Protein AF-A0A7X5WUL4-F1 (afdb_monomer)

Radius of gyration: 12.42 Å; Cα contacts (8 Å, |Δi|>4): 68; chains: 1; bounding box: 32×25×27 Å

pLDDT: mean 84.1, std 7.1, range [66.69, 95.19]

Nearest PDB structures (foldseek):
  2g25-assembly1_B  TM=9.091E-01  e=2.365E-05  Escherichia coli

Mean predicted aligned error: 5.47 Å

Structure (mmCIF, N/CA/C/O backbone):
data_AF-A0A7X5WUL4-F1
#
_entry.id   AF-A0A7X5WUL4-F1
#
loop_
_atom_site.group_PDB
_atom_site.id
_atom_site.type_symbol
_atom_site.label_atom_id
_atom_site.label_alt_id
_atom_site.label_comp_id
_atom_site.label_asym_id
_atom_site.label_entity_id
_atom_site.label_seq_id
_atom_site.pdbx_PDB_ins_code
_atom_site.Cartn_x
_atom_site.Cartn_y
_atom_site.Cartn_z
_atom_site.occupancy
_atom_site.B_iso_or_equiv
_atom_site.auth_seq_id
_atom_site.auth_com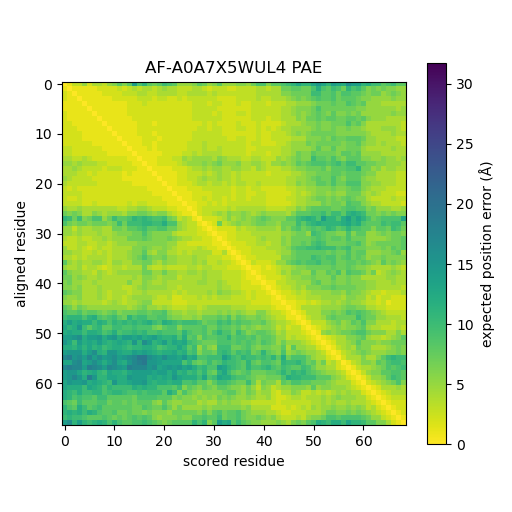p_id
_atom_site.auth_asym_id
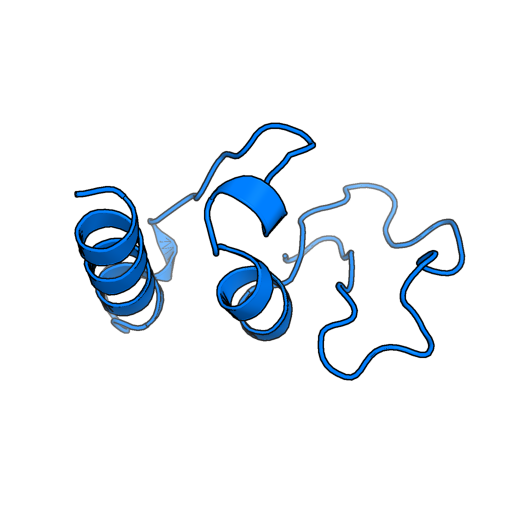_atom_site.auth_atom_id
_atom_site.pdbx_PDB_model_num
ATOM 1 N N . THR A 1 1 ? 6.089 14.190 10.248 1.00 84.50 1 THR A N 1
ATOM 2 C CA . THR A 1 1 ? 4.650 13.865 10.103 1.00 84.50 1 THR A CA 1
ATOM 3 C C . THR A 1 1 ? 4.409 12.662 9.203 1.00 84.50 1 THR A C 1
ATOM 5 O O . THR A 1 1 ? 3.553 11.862 9.548 1.00 84.50 1 THR A O 1
ATOM 8 N N . THR A 1 2 ? 5.190 12.448 8.136 1.00 87.62 2 THR A N 1
ATOM 9 C CA . THR A 1 2 ? 5.101 11.269 7.242 1.00 87.62 2 THR A CA 1
ATOM 10 C C . THR A 1 2 ? 5.053 9.934 7.985 1.00 87.62 2 THR A C 1
ATOM 12 O O . THR A 1 2 ? 4.123 9.161 7.801 1.00 87.62 2 THR A O 1
ATOM 15 N N . MET A 1 3 ? 5.971 9.703 8.927 1.00 89.06 3 MET A N 1
ATOM 16 C CA . MET A 1 3 ? 5.980 8.468 9.726 1.00 89.06 3 MET A CA 1
ATOM 17 C C . MET A 1 3 ? 4.713 8.271 10.575 1.00 89.06 3 MET A C 1
ATOM 19 O O . MET A 1 3 ? 4.289 7.141 10.804 1.00 89.06 3 MET A O 1
ATOM 23 N N . ALA A 1 4 ? 4.087 9.358 11.040 1.00 91.44 4 ALA A N 1
ATOM 24 C CA . ALA A 1 4 ? 2.821 9.279 11.767 1.00 91.44 4 ALA A CA 1
ATOM 25 C C . ALA A 1 4 ? 1.663 8.917 10.822 1.00 91.44 4 ALA A C 1
ATOM 27 O O . ALA A 1 4 ? 0.829 8.088 11.176 1.00 91.44 4 ALA A O 1
ATOM 28 N N . PHE A 1 5 ? 1.658 9.474 9.606 1.00 92.12 5 PHE A N 1
ATOM 29 C CA . PHE A 1 5 ? 0.708 9.108 8.556 1.00 92.12 5 PHE A CA 1
ATOM 30 C C . PHE A 1 5 ? 0.840 7.633 8.159 1.00 92.12 5 PHE A C 1
ATOM 32 O 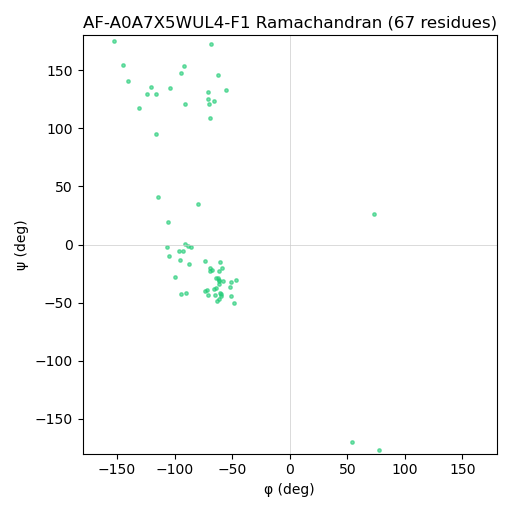O . PHE A 1 5 ? -0.160 6.923 8.140 1.00 92.12 5 PHE A O 1
ATOM 39 N N . VAL A 1 6 ? 2.062 7.140 7.937 1.00 90.12 6 VAL A N 1
ATOM 40 C CA . VAL A 1 6 ? 2.304 5.726 7.607 1.00 90.12 6 VAL A CA 1
ATOM 41 C C . VAL A 1 6 ? 1.808 4.810 8.724 1.00 90.12 6 VAL A C 1
ATOM 43 O O . VAL A 1 6 ? 1.105 3.845 8.452 1.00 90.12 6 VAL A O 1
ATOM 46 N N . ARG A 1 7 ? 2.076 5.136 9.997 1.00 90.69 7 ARG A N 1
ATOM 47 C CA . ARG A 1 7 ? 1.553 4.357 11.136 1.00 90.69 7 ARG A CA 1
ATOM 48 C C . ARG A 1 7 ? 0.025 4.319 11.175 1.00 90.69 7 ARG A C 1
ATOM 50 O O . ARG A 1 7 ? -0.551 3.263 11.449 1.00 90.69 7 ARG A O 1
ATOM 57 N N . LEU A 1 8 ? -0.628 5.449 10.903 1.00 92.81 8 LEU A N 1
ATOM 58 C CA . LEU A 1 8 ? -2.085 5.516 10.811 1.00 92.81 8 LEU A CA 1
ATOM 59 C C . LEU A 1 8 ? -2.594 4.638 9.662 1.00 92.81 8 LEU A C 1
ATOM 61 O O . LEU A 1 8 ? -3.466 3.803 9.880 1.00 92.81 8 LEU A O 1
ATOM 65 N N . LEU A 1 9 ? -2.005 4.763 8.474 1.00 92.44 9 LEU A N 1
ATOM 66 C CA . LEU A 1 9 ? -2.377 3.987 7.292 1.00 92.44 9 LEU A CA 1
ATOM 67 C C . LEU A 1 9 ? -2.219 2.474 7.516 1.00 92.44 9 LEU A C 1
ATOM 69 O O . LEU A 1 9 ? -3.122 1.703 7.195 1.00 92.44 9 LEU A O 1
ATOM 73 N N . THR A 1 10 ? -1.132 2.043 8.161 1.00 90.94 10 THR A N 1
ATOM 74 C CA . THR A 1 10 ? -0.931 0.643 8.573 1.00 90.94 10 THR A CA 1
ATOM 75 C C . THR A 1 10 ? -1.995 0.166 9.559 1.00 90.94 10 THR A C 1
ATOM 77 O O . THR A 1 10 ? -2.386 -0.998 9.545 1.00 90.94 10 THR A O 1
ATOM 80 N N . THR A 1 11 ? -2.485 1.050 10.427 1.00 92.75 11 THR A N 1
ATOM 81 C CA . THR A 1 11 ? -3.550 0.701 11.374 1.00 92.75 11 THR A CA 1
ATOM 82 C C . THR A 1 11 ? -4.882 0.523 10.646 1.00 92.75 11 THR A C 1
ATOM 84 O O . THR A 1 11 ? -5.581 -0.456 10.889 1.00 92.75 11 THR A O 1
ATOM 87 N N . LEU A 1 12 ? -5.200 1.420 9.707 1.00 93.50 12 LEU A N 1
ATOM 88 C CA . LEU A 1 12 ? -6.435 1.369 8.921 1.00 93.50 12 LEU A CA 1
ATOM 89 C C . LEU A 1 12 ? -6.493 0.128 8.018 1.00 93.50 12 LEU A C 1
ATOM 91 O O . LEU A 1 12 ? -7.511 -0.554 7.978 1.00 93.50 12 LEU A O 1
ATOM 95 N N . THR A 1 13 ? -5.392 -0.204 7.344 1.00 91.75 13 THR A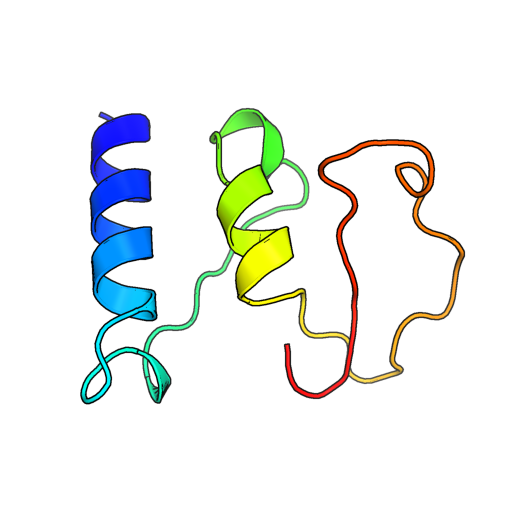 N 1
ATOM 96 C CA . THR A 1 13 ? -5.306 -1.369 6.439 1.00 91.75 13 THR A CA 1
ATOM 97 C C . THR A 1 13 ? -5.395 -2.716 7.166 1.00 91.75 13 THR A C 1
ATOM 99 O O . THR A 1 13 ? -5.782 -3.714 6.568 1.00 91.75 13 THR A O 1
ATOM 102 N N . ARG A 1 14 ? -5.085 -2.762 8.470 1.00 90.56 14 ARG A N 1
ATOM 103 C CA . ARG A 1 14 ? -5.184 -3.972 9.309 1.00 90.56 14 ARG A CA 1
ATOM 104 C C . ARG A 1 14 ? -6.553 -4.186 9.946 1.00 90.56 14 ARG A C 1
ATOM 106 O O . ARG A 1 14 ? -6.821 -5.277 10.455 1.00 90.56 14 ARG A O 1
ATOM 113 N N . ASP A 1 15 ? -7.396 -3.162 9.985 1.00 94.19 15 ASP A N 1
ATOM 114 C CA . ASP A 1 15 ? -8.714 -3.276 10.594 1.00 94.19 15 ASP A CA 1
ATOM 115 C C . ASP A 1 15 ? -9.632 -4.146 9.722 1.00 94.19 15 ASP A C 1
ATOM 117 O O . ASP A 1 15 ? -9.753 -3.958 8.515 1.00 94.19 15 ASP A O 1
ATOM 121 N N . LYS A 1 16 ? -10.306 -5.117 10.343 1.00 92.94 16 LYS A N 1
ATOM 122 C CA . LYS A 1 16 ? -11.101 -6.129 9.628 1.00 92.94 16 LYS A CA 1
ATOM 123 C C . LYS A 1 16 ? -12.360 -5.575 8.957 1.00 92.94 16 LYS A C 1
ATOM 125 O O . LYS A 1 16 ? -12.917 -6.245 8.094 1.00 92.94 16 LYS A O 1
ATOM 130 N N . LYS A 1 17 ? -12.853 -4.413 9.391 1.00 95.19 17 LYS A N 1
ATOM 131 C CA . LYS A 1 17 ? -14.064 -3.781 8.856 1.00 95.19 17 LYS A CA 1
ATOM 132 C C . LYS A 1 17 ? -13.730 -2.768 7.775 1.00 95.19 17 LYS A C 1
ATOM 134 O O . LYS A 1 17 ? -14.437 -2.720 6.776 1.00 95.19 17 LYS A O 1
ATOM 139 N N . ILE A 1 18 ? -12.692 -1.958 7.985 1.00 94.06 18 ILE A N 1
ATOM 140 C CA . ILE A 1 18 ? -12.347 -0.866 7.062 1.00 94.06 18 ILE A CA 1
ATOM 141 C C . ILE A 1 18 ? -11.207 -1.215 6.105 1.00 94.06 18 ILE A C 1
ATOM 143 O O . ILE A 1 18 ? -11.200 -0.695 4.996 1.00 94.06 18 ILE A O 1
ATOM 147 N N . GLY A 1 19 ? -10.288 -2.105 6.486 1.00 92.38 19 GLY A N 1
ATOM 148 C CA . GLY A 1 19 ? -9.101 -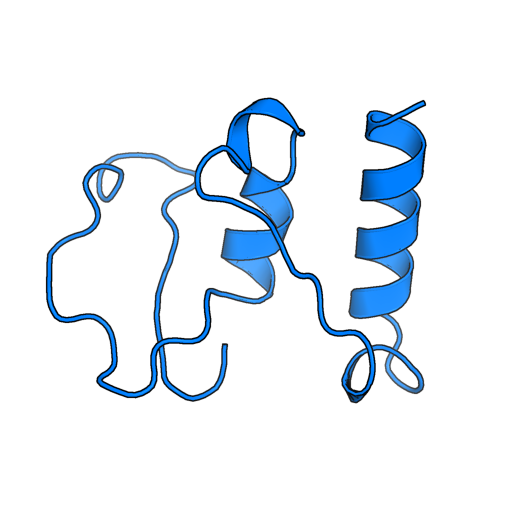2.467 5.707 1.00 92.38 19 GLY A CA 1
ATOM 149 C C . GLY A 1 19 ? -9.390 -2.850 4.252 1.00 92.38 19 GLY A C 1
ATOM 150 O O . GLY A 1 19 ? -8.721 -2.304 3.378 1.00 92.38 19 GLY A O 1
ATOM 151 N N . PRO A 1 20 ? -10.429 -3.663 3.956 1.00 91.81 20 PRO A N 1
ATOM 152 C CA . PRO A 1 20 ? -10.806 -4.005 2.580 1.00 91.81 20 PRO A CA 1
ATOM 153 C C . PRO A 1 20 ? -11.203 -2.817 1.687 1.00 91.81 20 PRO A C 1
ATOM 155 O O . PRO A 1 20 ? -11.296 -2.977 0.475 1.00 91.81 20 PRO A O 1
ATOM 158 N N . TYR A 1 21 ? -11.468 -1.642 2.265 1.00 93.44 21 TYR A N 1
ATOM 159 C CA . TYR A 1 21 ? -11.865 -0.427 1.545 1.00 93.44 21 TYR A CA 1
ATOM 160 C C . TYR A 1 21 ? -10.751 0.627 1.481 1.00 93.44 21 TYR A C 1
ATOM 162 O O . TYR A 1 21 ? -10.943 1.692 0.894 1.00 93.44 21 TYR A O 1
ATOM 170 N N . VAL A 1 22 ? -9.596 0.371 2.101 1.00 92.75 22 VAL A N 1
ATOM 171 C CA . VAL A 1 22 ? -8.453 1.287 2.081 1.00 92.75 22 VAL A CA 1
ATOM 172 C C . VAL A 1 22 ? -7.567 0.936 0.894 1.00 92.75 22 VAL A C 1
ATOM 174 O O . VAL A 1 22 ? -7.038 -0.168 0.828 1.00 92.75 22 VAL A O 1
ATOM 177 N N . VAL A 1 23 ? -7.365 1.893 -0.014 1.00 92.31 23 VAL A N 1
ATOM 178 C CA . VAL A 1 23 ? -6.502 1.733 -1.194 1.00 92.31 23 VAL A CA 1
ATOM 179 C C . VAL A 1 23 ? -5.324 2.707 -1.098 1.00 92.31 23 VAL A C 1
ATOM 181 O O . VAL A 1 23 ? -5.470 3.882 -1.445 1.00 92.31 23 VAL A O 1
ATOM 184 N N . PRO A 1 24 ? -4.159 2.269 -0.587 1.00 90.31 24 PRO A N 1
ATOM 185 C CA . PRO A 1 24 ? -2.938 3.063 -0.628 1.00 90.31 24 PRO A CA 1
ATOM 186 C C . PRO A 1 24 ? -2.466 3.248 -2.074 1.00 90.31 24 PRO A C 1
ATOM 188 O O . PRO A 1 24 ? -2.232 2.271 -2.777 1.00 90.31 24 PRO A O 1
ATOM 191 N N . ILE A 1 25 ? -2.300 4.498 -2.508 1.00 89.31 25 ILE A N 1
ATOM 192 C CA . ILE A 1 25 ? -1.705 4.838 -3.806 1.00 89.31 25 ILE A CA 1
ATOM 193 C C . ILE A 1 25 ? -0.418 5.598 -3.530 1.00 89.31 25 ILE A C 1
ATOM 195 O O . ILE A 1 25 ? -0.404 6.555 -2.753 1.00 89.31 25 ILE A O 1
ATOM 199 N N . VAL A 1 26 ? 0.661 5.162 -4.163 1.00 85.56 26 VAL A N 1
ATOM 200 C CA . VAL A 1 26 ? 1.993 5.714 -3.961 1.00 85.56 26 VAL A CA 1
ATOM 201 C C . VAL A 1 26 ? 2.702 5.793 -5.311 1.00 85.56 26 VAL A C 1
ATOM 203 O O . VAL A 1 26 ? 2.508 4.908 -6.145 1.00 85.56 26 VAL A O 1
ATOM 206 N N . PRO A 1 27 ? 3.472 6.859 -5.573 1.00 82.44 27 PRO A N 1
ATOM 207 C CA . PRO A 1 27 ? 4.378 6.876 -6.712 1.00 82.44 27 PRO A CA 1
ATOM 208 C C . PRO A 1 27 ? 5.522 5.875 -6.489 1.00 82.44 27 PRO A C 1
ATOM 210 O O . PRO A 1 27 ? 5.696 5.352 -5.390 1.00 82.44 27 PRO A O 1
ATOM 213 N N . ASP A 1 28 ? 6.339 5.664 -7.516 1.00 77.81 28 ASP A N 1
ATOM 214 C CA . ASP A 1 28 ? 7.485 4.738 -7.525 1.00 77.81 28 ASP A CA 1
ATOM 215 C C . ASP A 1 28 ? 8.405 4.858 -6.277 1.00 77.81 28 ASP A C 1
ATOM 217 O O . ASP A 1 28 ? 8.929 3.883 -5.745 1.00 77.81 28 ASP A O 1
ATOM 221 N N . GLU A 1 29 ? 8.513 6.057 -5.694 1.00 81.25 29 GLU A N 1
ATOM 222 C CA . GLU A 1 29 ? 9.370 6.375 -4.540 1.00 81.25 29 GLU A CA 1
ATOM 223 C C . GLU A 1 29 ? 8.820 5.967 -3.155 1.00 81.25 29 GLU A C 1
ATOM 225 O O . GLU A 1 29 ? 9.041 6.632 -2.140 1.00 81.25 29 GLU A O 1
ATOM 230 N N . ALA A 1 30 ? 8.101 4.861 -3.050 1.00 80.00 30 ALA A N 1
ATOM 231 C CA . ALA A 1 30 ? 7.444 4.473 -1.803 1.00 80.00 30 ALA A CA 1
ATOM 232 C C . ALA A 1 30 ? 8.384 4.168 -0.619 1.00 80.00 30 ALA A C 1
ATOM 234 O O . ALA A 1 30 ? 8.027 4.381 0.548 1.00 80.00 30 ALA A O 1
ATOM 235 N N . ARG A 1 31 ? 9.609 3.710 -0.902 1.00 80.56 31 ARG A N 1
ATOM 236 C CA . ARG A 1 31 ? 10.646 3.494 0.123 1.00 80.56 31 ARG A CA 1
ATOM 237 C C . ARG A 1 31 ? 11.064 4.797 0.791 1.00 80.56 31 ARG A C 1
ATOM 239 O O . ARG A 1 31 ? 11.214 4.841 2.008 1.00 80.56 31 ARG A O 1
ATOM 246 N N . THR A 1 32 ? 11.142 5.881 0.022 1.00 83.75 32 THR A N 1
ATOM 247 C CA . THR A 1 32 ? 11.462 7.225 0.521 1.00 83.75 32 THR A CA 1
ATOM 248 C C . THR A 1 32 ? 10.472 7.678 1.596 1.00 83.75 32 THR A C 1
ATOM 250 O O . THR A 1 32 ? 10.838 8.378 2.540 1.00 83.75 32 THR A O 1
ATOM 253 N N . PHE A 1 33 ? 9.217 7.231 1.505 1.00 84.00 33 PHE A N 1
ATOM 254 C CA . PHE A 1 33 ? 8.167 7.553 2.470 1.00 84.00 33 PHE A CA 1
ATOM 255 C C . PHE A 1 33 ? 8.084 6.581 3.657 1.00 84.00 33 PHE A C 1
ATOM 257 O O . PHE A 1 33 ? 7.259 6.794 4.547 1.00 84.00 33 PHE A O 1
ATOM 264 N N . GLY A 1 34 ? 8.923 5.541 3.706 1.00 83.06 34 GLY A N 1
ATOM 265 C CA . GLY A 1 34 ? 8.893 4.514 4.750 1.00 83.06 34 GLY A CA 1
ATOM 266 C C . GLY A 1 34 ? 7.716 3.542 4.620 1.00 83.06 34 GLY A C 1
ATOM 267 O O . GLY A 1 34 ? 7.266 2.990 5.623 1.00 83.06 34 GLY A O 1
ATOM 268 N N . MET A 1 35 ? 7.189 3.351 3.404 1.00 85.44 35 MET A N 1
ATOM 269 C CA . MET A 1 35 ? 6.052 2.457 3.133 1.00 85.44 35 MET A CA 1
ATOM 270 C C . MET A 1 35 ? 6.459 1.019 2.775 1.00 85.44 35 MET A C 1
ATOM 272 O O . MET A 1 35 ? 5.598 0.170 2.590 1.00 85.44 35 MET A O 1
ATOM 276 N N . GLU A 1 36 ? 7.751 0.702 2.747 1.00 81.19 36 GLU A N 1
ATOM 277 C CA . GLU A 1 36 ? 8.281 -0.636 2.425 1.00 81.19 36 GLU A CA 1
ATOM 278 C C . GLU A 1 36 ? 7.661 -1.780 3.254 1.00 81.19 36 GLU A C 1
ATOM 280 O O . GLU A 1 36 ? 7.370 -2.855 2.734 1.00 81.19 36 GLU A O 1
ATOM 285 N N . GLY A 1 37 ? 7.361 -1.534 4.535 1.00 79.81 37 GLY A N 1
ATOM 286 C CA . GLY A 1 37 ? 6.709 -2.523 5.398 1.00 79.81 37 GLY A CA 1
ATOM 287 C C . GLY A 1 37 ? 5.244 -2.810 5.038 1.00 79.81 37 GLY A C 1
ATOM 288 O O . GLY A 1 37 ? 4.743 -3.882 5.375 1.00 79.81 37 GLY A O 1
ATOM 289 N N . LEU A 1 38 ? 4.560 -1.879 4.359 1.00 83.88 38 LEU A N 1
ATOM 290 C CA . LEU A 1 38 ? 3.186 -2.071 3.881 1.00 83.88 38 LEU A CA 1
ATOM 291 C C . LEU A 1 38 ? 3.152 -3.017 2.682 1.00 83.88 38 LEU A C 1
ATOM 293 O O . LEU A 1 38 ? 2.288 -3.885 2.650 1.00 83.88 38 LEU A O 1
ATOM 297 N N . PHE A 1 39 ? 4.110 -2.927 1.757 1.00 79.75 39 PHE A N 1
ATOM 298 C CA . PHE A 1 39 ? 4.150 -3.796 0.573 1.00 79.75 39 PHE A CA 1
ATOM 299 C C . PHE A 1 39 ? 4.380 -5.250 0.906 1.00 79.75 39 PHE A C 1
ATOM 301 O O . PHE A 1 39 ? 3.746 -6.123 0.337 1.00 79.75 39 PHE A O 1
ATOM 308 N N . ARG A 1 40 ? 5.224 -5.542 1.891 1.00 77.50 40 ARG A N 1
ATOM 309 C CA . ARG A 1 40 ? 5.372 -6.926 2.338 1.00 77.50 40 ARG A CA 1
ATOM 310 C C . ARG A 1 40 ? 4.066 -7.495 2.910 1.00 77.50 40 ARG A C 1
ATOM 312 O O . ARG A 1 40 ? 3.865 -8.706 2.899 1.00 77.50 40 ARG A O 1
ATOM 319 N N . GLN A 1 41 ? 3.211 -6.640 3.469 1.00 79.75 41 GLN A N 1
ATOM 320 C CA . GLN A 1 41 ? 1.982 -7.060 4.131 1.00 79.75 41 GLN A CA 1
ATOM 321 C C . GLN A 1 41 ? 0.774 -7.123 3.187 1.00 79.75 41 GLN A C 1
ATOM 323 O O . GLN A 1 41 ? -0.039 -8.033 3.325 1.00 79.75 41 GLN A O 1
ATOM 328 N N . LEU A 1 42 ? 0.635 -6.133 2.311 1.00 82.94 42 LEU A N 1
ATOM 329 C CA . LEU A 1 42 ? -0.509 -5.947 1.418 1.00 82.94 42 LEU A CA 1
ATOM 330 C C . LEU A 1 42 ? -0.209 -6.335 -0.027 1.00 82.94 42 LEU A C 1
ATOM 332 O O . LEU A 1 42 ? -1.139 -6.315 -0.811 1.00 82.94 42 LEU A O 1
ATOM 336 N N . GLY A 1 43 ? 1.064 -6.583 -0.352 1.00 85.75 43 GLY A N 1
ATOM 337 C CA . GLY A 1 43 ? 1.583 -6.699 -1.711 1.00 85.75 43 GLY A CA 1
ATOM 338 C C . GLY A 1 43 ? 1.264 -5.489 -2.592 1.00 85.75 43 GLY A C 1
ATOM 339 O O . GLY A 1 43 ? 0.903 -4.408 -2.107 1.00 85.75 43 GLY A O 1
ATOM 340 N N . ILE A 1 44 ? 1.535 -5.628 -3.884 1.00 86.00 44 ILE A N 1
ATOM 341 C CA . ILE A 1 44 ? 1.351 -4.583 -4.888 1.00 86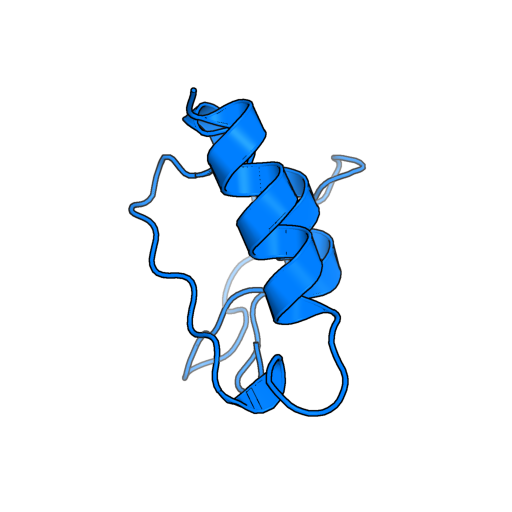.00 44 ILE A CA 1
ATOM 342 C C . ILE A 1 44 ? 0.436 -5.138 -5.973 1.00 86.00 44 ILE A C 1
ATOM 344 O O . ILE A 1 44 ? 0.662 -6.212 -6.524 1.00 86.00 44 ILE A O 1
ATOM 348 N N . TYR A 1 45 ? -0.610 -4.390 -6.305 1.00 87.81 45 TYR A N 1
ATOM 349 C CA . TYR A 1 45 ? -1.525 -4.809 -7.354 1.00 87.81 45 TYR A CA 1
ATOM 350 C C . TYR A 1 45 ? -0.860 -4.724 -8.737 1.00 87.81 45 TYR A C 1
ATOM 352 O O . TYR A 1 45 ? -0.506 -3.635 -9.190 1.00 87.81 45 TYR A O 1
ATOM 360 N N . ALA A 1 46 ? -0.792 -5.857 -9.438 1.00 86.81 46 ALA A N 1
ATOM 361 C CA . ALA A 1 46 ? -0.428 -5.947 -10.848 1.00 86.81 46 ALA A CA 1
ATOM 362 C C . ALA A 1 46 ? -1.445 -6.808 -11.607 1.00 86.81 46 ALA A C 1
ATOM 364 O O . ALA A 1 46 ? -1.591 -8.006 -11.361 1.00 86.81 46 ALA A O 1
ATOM 365 N N . ALA A 1 47 ? -2.137 -6.210 -12.581 1.00 82.44 47 ALA A N 1
ATOM 366 C CA . ALA A 1 47 ? -3.188 -6.884 -13.351 1.00 82.44 47 ALA A CA 1
ATOM 367 C C . ALA A 1 47 ? -2.674 -8.102 -14.147 1.00 82.44 47 ALA A C 1
ATOM 369 O O . ALA A 1 47 ? -3.405 -9.079 -14.350 1.00 82.44 47 ALA A O 1
ATOM 370 N N . GLU A 1 48 ? -1.412 -8.057 -14.573 1.00 84.88 48 GLU A N 1
ATOM 371 C CA . GLU A 1 48 ? -0.736 -9.131 -15.309 1.00 84.88 48 GLU A CA 1
ATOM 372 C C . GLU A 1 48 ? 0.022 -10.101 -14.381 1.00 84.88 48 GLU A C 1
ATOM 374 O O . GLU A 1 48 ? 0.451 -11.163 -14.826 1.00 84.88 48 GLU A O 1
ATOM 379 N N . GLY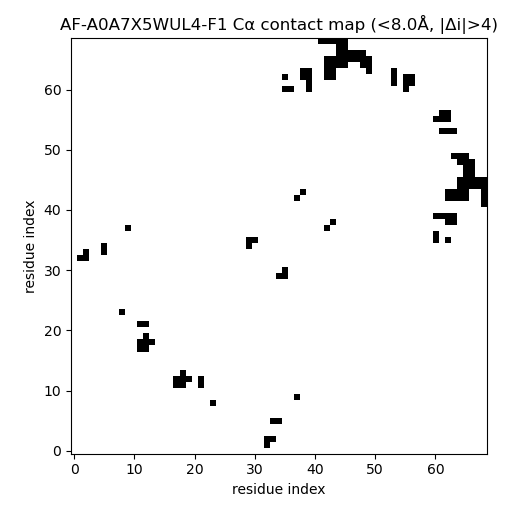 A 1 49 ? 0.073 -9.809 -13.074 1.00 83.69 49 GLY A N 1
ATOM 380 C CA . GLY A 1 49 ? 0.917 -10.495 -12.093 1.00 83.69 49 GLY A CA 1
ATOM 381 C C . GLY A 1 49 ? 2.380 -10.046 -1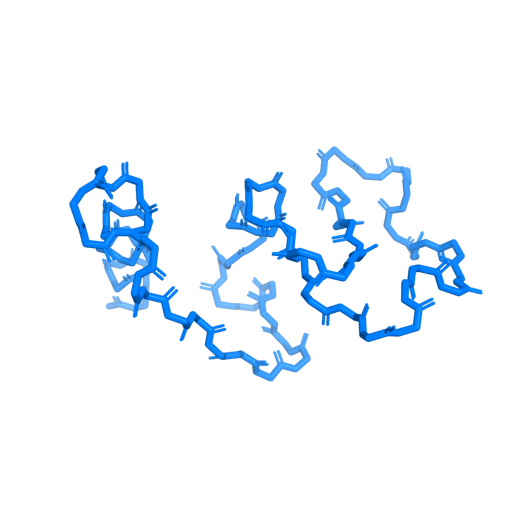2.152 1.00 83.69 49 GLY A C 1
ATOM 382 O O . GLY A 1 49 ? 2.735 -9.158 -12.923 1.00 83.69 49 GLY A O 1
ATOM 383 N N . GLN A 1 50 ? 3.232 -10.675 -11.340 1.00 81.31 50 GLN A N 1
ATOM 384 C CA . GLN A 1 50 ? 4.676 -10.436 -11.355 1.00 81.31 50 GLN A CA 1
ATOM 385 C C . GLN A 1 50 ? 5.293 -10.979 -12.660 1.00 81.31 50 GLN A C 1
ATOM 387 O O . GLN A 1 50 ? 5.397 -12.193 -12.844 1.00 81.31 50 GLN A O 1
ATOM 392 N N . LEU A 1 51 ? 5.712 -10.087 -13.562 1.00 83.38 51 LEU A N 1
ATOM 393 C CA . LEU A 1 51 ? 6.325 -10.446 -14.855 1.00 83.38 51 LEU A CA 1
ATOM 394 C C . LEU A 1 51 ? 7.861 -10.451 -14.842 1.00 83.38 51 LEU A C 1
ATOM 396 O O . LEU A 1 51 ? 8.486 -10.798 -15.843 1.00 83.38 51 LEU A O 1
ATOM 400 N N . TYR A 1 52 ? 8.469 -10.037 -13.735 1.00 78.75 52 TYR A N 1
ATOM 401 C CA . TYR A 1 52 ? 9.911 -9.860 -13.602 1.00 78.75 52 TYR A CA 1
ATOM 402 C C . TYR A 1 52 ? 10.371 -10.235 -12.195 1.00 78.75 52 TYR A C 1
ATOM 404 O O . TYR A 1 52 ? 9.598 -10.137 -11.245 1.00 78.75 52 TYR A O 1
ATOM 412 N N . ASP A 1 53 ? 11.627 -10.637 -12.039 1.00 75.38 53 ASP A N 1
ATOM 413 C CA . ASP A 1 53 ? 12.188 -10.847 -10.706 1.00 75.38 53 ASP A CA 1
ATOM 414 C C . ASP A 1 53 ? 12.375 -9.486 -10.016 1.00 75.38 53 ASP A C 1
ATOM 416 O O . ASP A 1 53 ? 13.010 -8.597 -10.601 1.00 75.38 53 ASP A O 1
ATOM 420 N N . PRO A 1 54 ? 11.821 -9.282 -8.803 1.00 75.25 54 PRO A N 1
ATOM 421 C CA . PRO A 1 54 ? 12.007 -8.036 -8.079 1.00 75.25 54 PRO A CA 1
ATOM 422 C C . PRO A 1 54 ? 13.496 -7.745 -7.909 1.00 75.25 54 PRO A C 1
ATOM 424 O O . PRO A 1 54 ? 14.266 -8.605 -7.483 1.00 75.25 54 PRO A O 1
ATOM 427 N N . VAL A 1 55 ? 13.907 -6.508 -8.189 1.00 73.38 55 VAL A N 1
ATOM 428 C CA . VAL A 1 55 ? 15.307 -6.063 -8.024 1.00 73.38 55 VAL A CA 1
ATOM 429 C C . VAL A 1 55 ? 15.792 -6.231 -6.575 1.00 73.38 55 VAL A C 1
ATOM 431 O O . VAL A 1 55 ? 16.987 -6.265 -6.294 1.00 73.38 55 VAL A O 1
ATOM 434 N N . ASP A 1 56 ? 14.858 -6.330 -5.636 1.00 70.81 56 ASP A N 1
ATOM 435 C CA . ASP A 1 56 ? 15.072 -6.509 -4.213 1.00 70.81 56 ASP A CA 1
ATOM 436 C C . ASP A 1 56 ? 14.758 -7.919 -3.712 1.00 70.81 56 ASP A C 1
ATOM 438 O O . ASP A 1 56 ? 14.615 -8.089 -2.505 1.00 70.81 56 ASP A O 1
ATOM 442 N N . SER A 1 57 ? 14.706 -8.924 -4.592 1.00 71.81 57 SER A N 1
ATOM 443 C CA . SER A 1 57 ? 14.464 -10.330 -4.232 1.00 71.81 57 SER A CA 1
ATOM 444 C C . SER A 1 57 ? 15.385 -10.844 -3.119 1.00 71.81 57 SER A C 1
ATOM 446 O O . SER A 1 57 ? 14.975 -11.660 -2.296 1.00 71.81 57 SER A O 1
ATOM 448 N N . ASP A 1 58 ? 16.616 -10.331 -3.063 1.00 73.31 58 ASP A N 1
ATOM 449 C CA . ASP A 1 58 ? 17.626 -10.702 -2.066 1.00 73.31 58 ASP A CA 1
ATOM 450 C C . ASP A 1 58 ? 17.518 -9.892 -0.759 1.00 73.31 58 ASP A C 1
ATOM 452 O O . ASP A 1 58 ? 18.276 -10.108 0.191 1.00 73.31 58 ASP A O 1
ATOM 456 N N . GLN A 1 59 ? 16.587 -8.938 -0.684 1.00 72.94 59 GLN A N 1
ATOM 457 C CA . GLN A 1 59 ? 16.356 -8.107 0.493 1.00 72.94 59 GLN A CA 1
ATOM 458 C C . GLN A 1 59 ? 15.243 -8.679 1.378 1.00 72.94 59 GLN A C 1
ATOM 460 O O . GLN A 1 59 ? 14.244 -9.232 0.929 1.00 72.94 59 GLN A O 1
ATOM 465 N N . VAL A 1 60 ? 15.369 -8.471 2.693 1.00 66.69 60 VAL A N 1
ATOM 466 C CA . VAL A 1 60 ? 14.381 -8.924 3.697 1.00 66.69 60 VAL A CA 1
ATOM 467 C C . VAL A 1 60 ? 12.995 -8.284 3.493 1.00 66.69 60 VAL A C 1
ATOM 469 O O . VAL A 1 60 ? 11.980 -8.809 3.963 1.00 66.69 60 VAL A O 1
ATOM 472 N N . LEU A 1 61 ? 12.951 -7.137 2.817 1.00 69.06 61 LEU A N 1
ATOM 473 C CA . LEU A 1 61 ? 11.756 -6.341 2.544 1.00 69.06 61 LEU A CA 1
ATOM 474 C C . LEU A 1 61 ? 11.445 -6.298 1.041 1.00 69.06 61 LEU A C 1
ATOM 476 O O . LEU A 1 61 ? 11.090 -5.241 0.530 1.00 69.06 61 LEU A O 1
ATOM 480 N N . TYR A 1 62 ? 11.588 -7.432 0.348 1.00 72.94 62 TYR A N 1
ATOM 481 C CA . TYR A 1 62 ? 11.158 -7.542 -1.044 1.00 72.94 62 TYR A CA 1
ATOM 482 C C . TYR A 1 62 ? 9.644 -7.321 -1.181 1.00 72.94 62 TYR A C 1
ATOM 484 O O . TYR A 1 62 ? 8.869 -7.695 -0.288 1.00 72.94 62 TYR A O 1
ATOM 492 N N . TYR A 1 63 ? 9.217 -6.716 -2.290 1.00 73.81 63 TYR A N 1
ATOM 493 C CA . TYR A 1 63 ? 7.799 -6.618 -2.640 1.00 73.81 63 TYR A CA 1
ATOM 494 C C . TYR A 1 63 ? 7.367 -7.796 -3.515 1.00 73.81 63 TYR A C 1
ATOM 496 O O . TYR A 1 63 ? 8.162 -8.398 -4.235 1.00 73.81 63 TYR A O 1
ATOM 504 N N . ARG A 1 64 ? 6.079 -8.130 -3.446 1.00 80.94 64 ARG A N 1
ATOM 505 C CA . ARG A 1 64 ? 5.437 -9.091 -4.342 1.00 80.94 64 ARG A CA 1
ATOM 506 C C . ARG A 1 64 ? 4.315 -8.383 -5.075 1.00 80.94 64 ARG A C 1
ATOM 508 O O . ARG A 1 64 ? 3.531 -7.694 -4.425 1.00 80.94 64 ARG A O 1
ATOM 515 N N . GLU A 1 65 ? 4.220 -8.604 -6.378 1.00 83.44 65 GLU A N 1
ATOM 516 C CA . GLU A 1 65 ? 3.075 -8.168 -7.162 1.00 83.44 65 GLU A CA 1
ATOM 517 C C . GLU A 1 65 ? 2.149 -9.335 -7.503 1.00 83.44 65 GLU A C 1
ATOM 519 O O . GLU A 1 65 ? 2.582 -10.407 -7.937 1.00 83.44 65 GLU A O 1
ATOM 524 N N . ASP A 1 66 ? 0.847 -9.128 -7.336 1.00 84.56 66 ASP A N 1
ATOM 525 C CA . ASP A 1 66 ? -0.169 -10.060 -7.803 1.00 84.56 66 ASP A CA 1
ATOM 526 C C . ASP A 1 66 ? -1.501 -9.355 -8.106 1.00 84.56 66 ASP A C 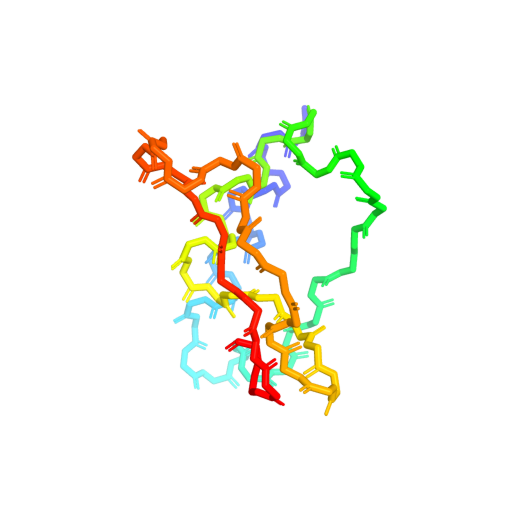1
ATOM 528 O O . ASP A 1 66 ? -1.667 -8.151 -7.915 1.00 84.56 66 ASP A O 1
ATOM 532 N N . LYS A 1 67 ? -2.470 -10.109 -8.633 1.00 83.56 67 LYS A N 1
ATOM 533 C CA . LYS A 1 67 ? -3.775 -9.559 -9.039 1.00 83.56 67 LYS A CA 1
ATOM 534 C C . LYS A 1 67 ? -4.685 -9.200 -7.862 1.00 83.56 67 LYS A C 1
ATOM 536 O O . LYS A 1 67 ? -5.710 -8.559 -8.073 1.00 83.56 67 LYS A O 1
ATOM 541 N N . SER A 1 68 ? -4.370 -9.661 -6.658 1.00 81.62 68 SER A N 1
ATOM 542 C CA . SER A 1 68 ? -5.107 -9.366 -5.427 1.00 81.62 68 SER A CA 1
ATOM 543 C C . SER A 1 68 ? -4.515 -8.207 -4.627 1.00 81.62 68 SER A C 1
ATOM 545 O O . SER A 1 68 ? -5.226 -7.688 -3.766 1.00 81.62 68 SER A O 1
ATOM 547 N N . GLY A 1 69 ? -3.294 -7.766 -4.951 1.00 74.94 69 GLY A N 1
ATOM 548 C CA . GLY A 1 69 ? -2.497 -6.991 -4.007 1.00 74.94 69 GLY A CA 1
ATOM 549 C C . GLY A 1 69 ? -1.823 -7.964 -3.064 1.00 74.94 69 GLY A C 1
ATOM 550 O O . GLY A 1 69 ? -2.530 -8.613 -2.255 1.00 74.94 69 GLY A O 1
#

Secondary structure (DSSP, 8-state):
-HHHHHHHHHHHHH-TTTGGG------TTTTTTT-HHHHHHH-EE-TT---S--TTTTSTT---EETT-

Sequence (69 aa):
TTMAFVRLLTTLTRDKKIGPYVVPIVPDEARTFGMEGLFRQLGIYAAEGQLYDPVDSDQVLYYREDKSG

Solvent-accessible surface area (backbone atoms only — not comparable to full-atom values): 4284 Å² total; per-residue (Å²): 109,60,67,60,51,48,54,50,52,58,52,46,54,67,35,91,84,54,13,92,76,59,78,91,82,76,67,95,63,36,62,83,61,68,44,47,71,51,28,61,72,47,33,36,72,24,92,88,36,65,88,65,82,54,95,42,67,92,41,99,70,34,67,50,48,26,72,82,50

Foldseek 3Di:
DLVVVLVVLVVQLPDPPRNVVDDDDDPPPCVVSVCLVVQVVQAAEDCVFDPDDFPCVVPPSTGGYDNRD